Protein AF-A0A4R6T133-F1 (afdb_monomer)

pLDDT: mean 79.23, std 14.69, range [40.59, 94.19]

Solvent-accessible surface area (backbone atoms only — not comparable to full-atom values): 3420 Å² total; per-residue (Å²): 135,86,83,78,82,75,82,84,69,91,77,90,67,55,71,69,57,48,50,52,54,50,50,63,71,46,57,95,54,75,91,53,60,66,59,55,48,52,53,50,54,52,54,51,54,58,64,64,71,77,116

Structure (mmCIF, N/CA/C/O backbone):
data_AF-A0A4R6T133-F1
#
_entry.id   AF-A0A4R6T133-F1
#
loop_
_atom_site.group_PDB
_atom_site.id
_atom_site.type_symbol
_atom_site.label_atom_id
_atom_site.label_alt_id
_atom_site.label_comp_id
_atom_site.label_asym_id
_atom_site.label_entity_id
_atom_site.label_seq_id
_atom_site.pdbx_PDB_ins_code
_atom_site.Cartn_x
_atom_site.Cartn_y
_atom_site.Cartn_z
_atom_site.occupancy
_atom_site.B_iso_or_equiv
_atom_site.auth_seq_id
_atom_site.auth_comp_id
_atom_site.auth_asym_id
_atom_site.auth_atom_id
_atom_site.pdbx_PDB_model_num
ATOM 1 N N . MET A 1 1 ? 22.104 -26.805 9.542 1.0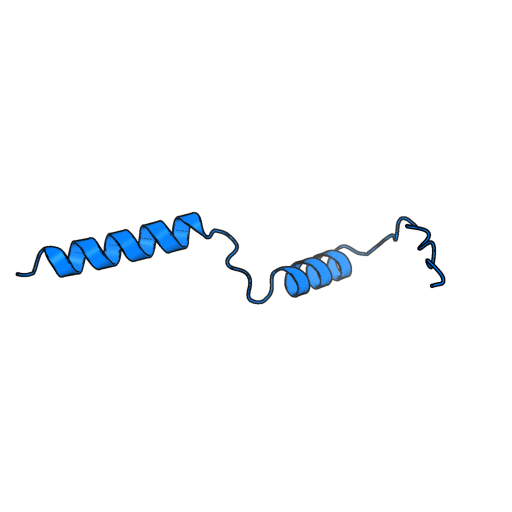0 46.31 1 MET A N 1
ATOM 2 C CA . MET A 1 1 ? 21.163 -25.857 8.906 1.00 46.31 1 MET A CA 1
ATOM 3 C C . MET A 1 1 ? 21.958 -25.054 7.878 1.00 46.31 1 MET A C 1
ATOM 5 O O . MET A 1 1 ? 22.882 -24.362 8.277 1.00 46.31 1 MET A O 1
ATOM 9 N N . LYS A 1 2 ? 21.744 -25.252 6.568 1.00 40.59 2 LYS A N 1
ATOM 10 C CA . LYS A 1 2 ? 22.525 -24.543 5.535 1.00 40.59 2 LYS A CA 1
ATOM 11 C C . LYS A 1 2 ? 21.909 -23.161 5.311 1.00 40.59 2 LYS A C 1
ATOM 13 O O . LYS A 1 2 ? 20.785 -23.075 4.827 1.00 40.59 2 LYS A O 1
ATOM 18 N N . ILE A 1 3 ? 22.631 -22.106 5.676 1.00 55.78 3 ILE A N 1
ATOM 19 C CA . ILE A 1 3 ? 22.249 -20.724 5.381 1.00 55.78 3 ILE A CA 1
ATOM 20 C C . ILE A 1 3 ? 22.555 -20.504 3.895 1.00 55.78 3 ILE A C 1
ATOM 22 O O . ILE A 1 3 ? 23.708 -20.580 3.480 1.00 55.78 3 ILE A O 1
ATOM 26 N N . LYS A 1 4 ? 21.516 -20.332 3.070 1.00 55.50 4 LYS A N 1
ATOM 27 C CA . LYS A 1 4 ? 21.686 -19.957 1.662 1.00 55.50 4 LYS A CA 1
ATOM 28 C C . LYS A 1 4 ? 21.984 -18.462 1.610 1.00 55.50 4 LYS A C 1
ATOM 30 O O . LYS A 1 4 ? 21.083 -17.650 1.801 1.00 55.50 4 LYS A O 1
ATOM 35 N N . GLU A 1 5 ? 23.234 -18.106 1.347 1.00 56.22 5 GLU A N 1
ATOM 36 C CA . GLU A 1 5 ? 23.604 -16.732 1.016 1.00 56.22 5 GLU A CA 1
ATOM 37 C C . GLU A 1 5 ? 22.914 -16.337 -0.296 1.00 56.22 5 GLU A C 1
ATOM 39 O O . GLU A 1 5 ? 23.222 -16.853 -1.371 1.00 56.22 5 GLU A O 1
ATOM 44 N N . THR A 1 6 ? 21.920 -15.454 -0.206 1.00 59.12 6 THR A N 1
ATOM 45 C CA . THR A 1 6 ? 21.238 -14.917 -1.385 1.00 59.12 6 THR A CA 1
ATOM 46 C C . THR A 1 6 ? 22.030 -13.709 -1.860 1.00 59.12 6 THR A C 1
ATOM 48 O O . THR A 1 6 ? 22.003 -12.660 -1.221 1.00 59.12 6 THR A O 1
ATOM 51 N N . LYS A 1 7 ? 22.759 -13.847 -2.973 1.00 60.53 7 LYS A N 1
ATOM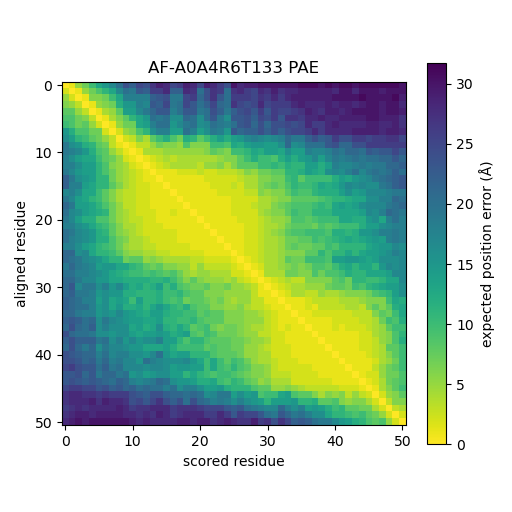 52 C CA . LYS A 1 7 ? 23.389 -12.704 -3.647 1.00 60.53 7 LYS A CA 1
ATOM 53 C C . LYS A 1 7 ? 22.294 -11.732 -4.090 1.00 60.53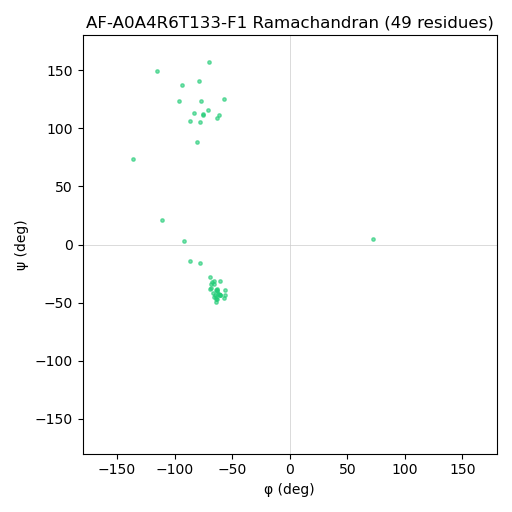 7 LYS A C 1
ATOM 55 O O . LYS A 1 7 ? 21.510 -12.045 -4.983 1.00 60.53 7 LYS A O 1
ATOM 60 N N . ILE A 1 8 ? 22.243 -10.561 -3.461 1.00 65.19 8 ILE A N 1
ATOM 61 C CA . ILE A 1 8 ? 21.302 -9.494 -3.805 1.00 65.19 8 ILE A CA 1
ATOM 62 C C . ILE A 1 8 ? 21.877 -8.755 -5.018 1.00 65.19 8 ILE A C 1
ATOM 64 O O . ILE A 1 8 ? 22.671 -7.828 -4.883 1.00 65.19 8 ILE A O 1
ATOM 68 N N . GLY A 1 9 ? 21.553 -9.231 -6.219 1.00 68.50 9 GLY A N 1
ATOM 69 C CA . GLY A 1 9 ? 21.874 -8.532 -7.463 1.00 68.50 9 GLY A CA 1
ATOM 70 C C . GLY A 1 9 ? 20.883 -7.397 -7.720 1.00 68.50 9 GLY A C 1
ATOM 71 O O . GLY A 1 9 ? 19.687 -7.557 -7.482 1.00 68.50 9 GLY A O 1
ATOM 72 N N . VAL A 1 10 ? 21.362 -6.257 -8.224 1.00 76.50 10 VAL A N 1
ATOM 73 C CA . VAL A 1 10 ? 20.486 -5.178 -8.702 1.00 76.50 10 VAL A CA 1
ATOM 74 C C . VAL A 1 10 ? 19.823 -5.643 -9.998 1.00 76.50 10 VAL A C 1
ATOM 76 O O . VAL A 1 10 ? 20.502 -5.884 -10.996 1.00 76.50 10 VAL A O 1
ATOM 79 N N . ILE A 1 11 ? 18.500 -5.784 -9.981 1.00 78.38 11 ILE A N 1
ATOM 80 C CA . ILE A 1 11 ? 17.712 -6.184 -11.150 1.00 78.38 11 ILE A CA 1
ATOM 81 C C . ILE A 1 11 ? 17.179 -4.915 -11.816 1.00 78.38 11 ILE A C 1
ATOM 83 O O . ILE A 1 11 ? 16.494 -4.119 -11.176 1.00 78.38 11 ILE A O 1
ATOM 87 N N . LYS A 1 12 ? 17.486 -4.722 -13.104 1.00 83.81 12 LYS A N 1
ATOM 88 C CA . LYS A 1 12 ? 16.861 -3.668 -13.912 1.00 83.81 12 LYS A CA 1
ATOM 89 C C . LYS A 1 12 ? 15.454 -4.114 -14.301 1.00 83.81 12 LYS A C 1
ATOM 91 O O . LYS A 1 12 ? 15.292 -5.170 -14.908 1.00 83.81 12 LYS A O 1
ATOM 96 N N . LEU A 1 13 ? 14.461 -3.306 -13.951 1.00 84.31 13 LEU A N 1
ATOM 97 C CA . LEU A 1 13 ? 13.056 -3.507 -14.298 1.00 84.31 13 LEU A CA 1
ATOM 98 C C . LEU A 1 13 ? 12.597 -2.368 -15.205 1.00 84.31 13 LEU A C 1
ATOM 100 O O . LEU A 1 13 ? 13.083 -1.246 -15.079 1.00 84.31 13 LEU A O 1
ATOM 104 N N . SER A 1 14 ? 11.652 -2.657 -16.097 1.00 92.81 14 SER A N 1
ATOM 105 C CA . SER A 1 14 ? 10.874 -1.601 -16.751 1.00 92.81 14 SER A CA 1
ATOM 106 C C . SER A 1 14 ? 9.920 -0.944 -15.751 1.00 92.81 14 SER A C 1
ATOM 108 O O . SER A 1 14 ? 9.516 -1.571 -14.766 1.00 92.81 14 SER A O 1
ATOM 110 N N . ASP A 1 15 ? 9.499 0.288 -16.032 1.00 92.50 15 ASP A N 1
ATOM 111 C CA . ASP A 1 15 ? 8.564 1.027 -15.173 1.00 92.50 15 ASP A CA 1
ATOM 112 C C . ASP A 1 15 ? 7.262 0.248 -14.939 1.00 92.50 15 ASP A C 1
ATOM 114 O O . ASP A 1 15 ? 6.770 0.175 -13.815 1.00 92.50 15 ASP A O 1
ATOM 118 N N . ALA A 1 16 ? 6.748 -0.429 -15.971 1.00 94.19 16 ALA A N 1
ATOM 119 C CA . ALA A 1 16 ? 5.556 -1.271 -15.866 1.00 94.19 16 ALA A CA 1
ATOM 120 C C . ALA A 1 16 ? 5.747 -2.443 -14.888 1.00 94.19 16 ALA A C 1
ATOM 122 O O . ALA A 1 16 ? 4.867 -2.734 -14.076 1.00 94.19 16 ALA A O 1
ATOM 123 N N . GLN A 1 17 ? 6.908 -3.102 -14.925 1.00 92.19 17 GLN A N 1
ATOM 124 C CA . GLN A 1 17 ? 7.220 -4.198 -14.004 1.00 92.19 17 GLN A CA 1
ATOM 125 C C . GLN A 1 17 ? 7.401 -3.695 -12.571 1.00 92.19 17 GLN A C 1
ATOM 127 O O . GLN A 1 17 ? 6.953 -4.353 -11.631 1.00 92.19 17 GLN A O 1
ATOM 132 N N . LEU A 1 18 ? 8.021 -2.525 -12.397 1.00 92.06 18 LEU A N 1
ATOM 133 C CA . LEU A 1 18 ? 8.171 -1.900 -11.087 1.00 92.06 18 LEU A CA 1
ATOM 134 C C . LEU A 1 18 ? 6.805 -1.538 -10.493 1.00 92.06 18 LEU A C 1
ATOM 136 O O . LEU A 1 18 ? 6.531 -1.876 -9.342 1.00 92.06 18 LEU A O 1
ATOM 140 N N . LEU A 1 19 ? 5.930 -0.918 -11.287 1.00 92.69 19 LEU A N 1
ATOM 141 C CA . LEU A 1 19 ? 4.572 -0.570 -10.874 1.00 92.69 19 LEU A CA 1
ATOM 142 C C . LEU A 1 19 ? 3.755 -1.810 -10.504 1.00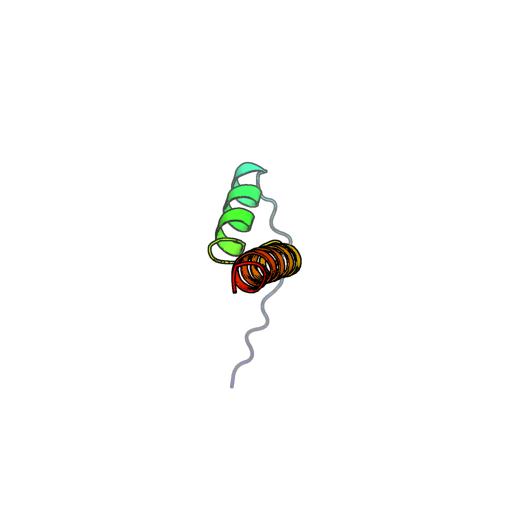 92.69 19 LEU A C 1
ATOM 144 O O . LEU A 1 19 ? 3.105 -1.811 -9.461 1.00 92.69 19 LEU A O 1
ATOM 148 N N . SER A 1 20 ? 3.837 -2.882 -11.298 1.00 91.94 20 SER A N 1
ATOM 149 C CA . SER A 1 20 ? 3.171 -4.153 -10.985 1.00 91.94 20 SER A CA 1
ATOM 150 C C . SER A 1 20 ? 3.659 -4.741 -9.659 1.00 91.94 20 SER A C 1
ATOM 152 O O . SER A 1 20 ? 2.853 -5.181 -8.843 1.00 91.94 20 SER A O 1
ATOM 154 N N . LEU A 1 21 ? 4.972 -4.717 -9.410 1.00 89.94 21 LEU A N 1
ATOM 155 C CA . LEU A 1 21 ? 5.557 -5.235 -8.174 1.00 89.94 21 LEU A CA 1
ATOM 156 C C . LEU A 1 21 ? 5.144 -4.408 -6.949 1.00 89.94 21 LEU A C 1
ATOM 158 O O . LEU A 1 21 ? 4.866 -4.962 -5.883 1.00 89.94 21 LEU A O 1
ATOM 162 N N . VAL A 1 22 ? 5.126 -3.083 -7.090 1.00 89.00 22 VAL A N 1
ATOM 163 C CA . VAL A 1 22 ? 4.662 -2.178 -6.035 1.00 89.00 22 VAL A CA 1
ATOM 164 C C . VAL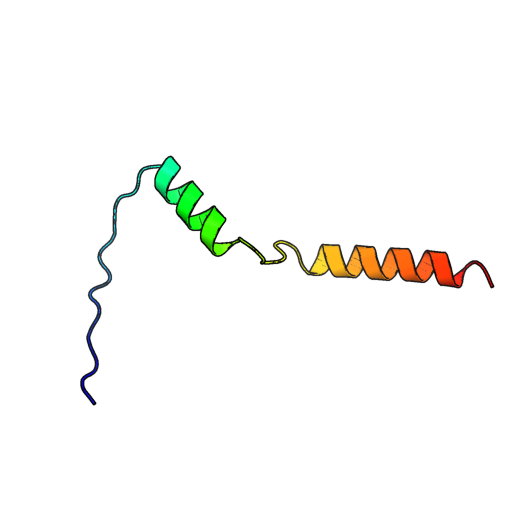 A 1 22 ? 3.178 -2.420 -5.765 1.00 89.00 22 VAL A C 1
ATOM 166 O O . VAL A 1 22 ? 2.808 -2.608 -4.609 1.00 89.00 22 VAL A O 1
ATOM 169 N N . ALA A 1 23 ? 2.342 -2.508 -6.802 1.00 88.69 23 ALA A N 1
ATOM 170 C CA . ALA A 1 23 ? 0.915 -2.789 -6.662 1.00 88.69 23 ALA A CA 1
ATOM 171 C C . ALA A 1 23 ? 0.656 -4.106 -5.911 1.00 88.69 23 ALA A C 1
ATOM 173 O O . ALA A 1 23 ? -0.130 -4.121 -4.963 1.00 88.69 23 ALA A O 1
ATOM 174 N N . ASP A 1 24 ? 1.371 -5.180 -6.255 1.00 90.62 24 ASP A N 1
ATOM 175 C CA . ASP A 1 24 ? 1.255 -6.469 -5.563 1.00 90.62 24 ASP A CA 1
ATOM 176 C C . ASP A 1 24 ? 1.677 -6.388 -4.090 1.00 90.62 24 ASP A C 1
ATOM 178 O O . ASP A 1 24 ? 1.011 -6.954 -3.222 1.00 90.62 24 ASP A O 1
ATOM 182 N N . LYS A 1 25 ? 2.750 -5.651 -3.773 1.00 87.44 25 LYS A N 1
ATOM 183 C CA . LYS A 1 25 ? 3.202 -5.455 -2.382 1.00 87.44 25 LYS A CA 1
ATOM 184 C C . LYS A 1 25 ? 2.229 -4.622 -1.549 1.00 87.44 25 LYS A C 1
ATOM 186 O O . LYS A 1 25 ? 2.137 -4.823 -0.337 1.00 87.44 25 LYS A O 1
ATOM 191 N N . LEU A 1 26 ? 1.548 -3.674 -2.183 1.00 87.31 26 LEU A N 1
ATOM 192 C CA . LEU A 1 26 ? 0.591 -2.777 -1.541 1.00 87.31 26 LEU A CA 1
ATOM 193 C C . LEU A 1 26 ? -0.824 -3.368 -1.471 1.00 87.31 26 LEU A C 1
ATOM 195 O O . LEU A 1 26 ? -1.660 -2.877 -0.711 1.00 87.31 26 LEU A O 1
ATOM 199 N N . LYS A 1 27 ? -1.104 -4.441 -2.216 1.00 86.25 27 LYS A N 1
ATOM 200 C CA . LYS A 1 27 ? -2.405 -5.110 -2.223 1.00 86.25 27 LYS A CA 1
ATOM 201 C C . LYS A 1 27 ? -2.801 -5.558 -0.813 1.00 86.25 27 LYS A C 1
ATOM 203 O O . LYS A 1 27 ? -2.067 -6.269 -0.131 1.00 86.25 27 LYS A O 1
ATOM 208 N N . GLY A 1 28 ? -3.983 -5.129 -0.370 1.00 79.94 28 GLY A N 1
ATOM 209 C CA . GLY A 1 28 ? -4.510 -5.452 0.961 1.00 79.94 28 GLY A CA 1
ATOM 210 C C . GLY A 1 28 ? -3.818 -4.727 2.122 1.00 79.94 28 GLY A C 1
ATOM 211 O O . GLY A 1 28 ? -4.143 -4.995 3.278 1.00 79.94 28 GLY A O 1
ATOM 212 N N . ARG A 1 29 ? -2.884 -3.806 1.852 1.00 85.00 29 ARG A N 1
ATOM 213 C CA . ARG A 1 29 ? -2.291 -2.931 2.868 1.00 85.00 29 ARG A CA 1
ATOM 214 C C . ARG A 1 29 ? -3.053 -1.614 2.917 1.00 85.00 29 ARG A C 1
ATOM 216 O O . ARG A 1 29 ? -3.364 -1.018 1.890 1.00 85.00 29 ARG A O 1
ATOM 223 N N . ILE A 1 30 ? -3.311 -1.134 4.129 1.00 81.62 30 ILE A N 1
ATOM 224 C CA . ILE A 1 30 ? -3.761 0.240 4.327 1.00 81.62 30 ILE A CA 1
ATOM 225 C C . ILE A 1 30 ? -2.535 1.133 4.141 1.00 81.62 30 ILE A C 1
ATOM 227 O O . ILE A 1 30 ? -1.613 1.083 4.951 1.00 81.62 30 ILE A O 1
ATOM 231 N N . LEU A 1 31 ? -2.523 1.912 3.059 1.00 79.19 31 LEU A N 1
ATOM 232 C CA . LEU A 1 31 ? -1.402 2.792 2.707 1.00 79.19 31 LEU A CA 1
ATOM 233 C C . LEU A 1 31 ? -1.199 3.925 3.717 1.00 79.19 31 LEU A C 1
ATOM 235 O O . LEU A 1 31 ? -0.072 4.350 3.938 1.00 79.19 31 LEU A O 1
ATOM 239 N N . PHE A 1 32 ? -2.295 4.373 4.330 1.00 85.69 32 PHE A N 1
ATOM 240 C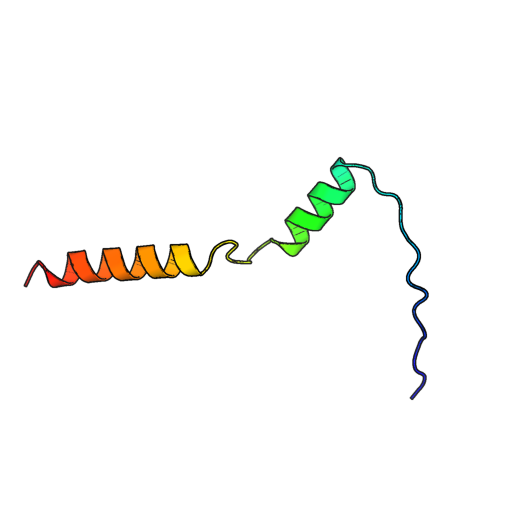 CA . PHE A 1 32 ? -2.351 5.529 5.223 1.00 85.69 32 PHE A CA 1
ATOM 241 C C . PHE A 1 32 ? -3.194 5.180 6.460 1.00 85.69 32 PHE A C 1
ATOM 243 O O . PHE A 1 32 ? -4.374 5.543 6.539 1.00 85.69 32 PHE A O 1
ATOM 250 N N . PRO A 1 33 ? -2.661 4.362 7.387 1.00 83.69 33 PRO A N 1
ATOM 251 C CA . PRO A 1 33 ? -3.409 3.867 8.544 1.00 83.69 33 PRO A CA 1
ATOM 252 C C . PRO A 1 33 ? -3.910 4.985 9.464 1.00 83.69 33 PRO A C 1
ATOM 254 O O . PRO A 1 33 ? -4.993 4.862 10.036 1.00 83.69 33 PRO A O 1
ATOM 257 N N . GLU A 1 34 ? -3.174 6.088 9.560 1.00 87.88 34 GLU A N 1
ATOM 258 C CA . GLU A 1 34 ? -3.564 7.292 10.289 1.00 87.88 34 GLU A CA 1
ATOM 259 C C . GLU A 1 34 ? -4.854 7.903 9.732 1.00 87.88 34 GLU A C 1
ATOM 261 O O . GLU A 1 34 ? -5.782 8.156 10.492 1.00 87.88 34 GLU A O 1
ATOM 266 N N . ARG A 1 35 ? -4.996 7.991 8.404 1.00 87.06 35 ARG A N 1
ATOM 267 C CA . ARG A 1 35 ? -6.212 8.518 7.762 1.00 87.06 35 ARG A CA 1
ATOM 268 C C . ARG A 1 35 ? -7.430 7.634 8.012 1.00 87.06 35 ARG A C 1
ATOM 270 O O . ARG A 1 35 ? -8.546 8.131 8.132 1.00 87.06 35 ARG A O 1
ATOM 277 N N . VAL A 1 36 ? -7.226 6.317 8.096 1.00 85.50 36 VAL A N 1
ATOM 278 C CA . VAL A 1 36 ? -8.299 5.372 8.441 1.00 85.50 36 VAL A CA 1
ATOM 279 C C . VAL A 1 36 ? -8.730 5.546 9.895 1.00 85.50 36 VAL A C 1
ATOM 281 O O . VAL A 1 36 ? -9.920 5.439 10.188 1.00 85.50 36 VAL A O 1
ATOM 284 N N . LYS A 1 37 ? -7.788 5.817 10.802 1.00 88.19 37 LYS A N 1
ATOM 285 C CA . LYS A 1 37 ? -8.101 6.135 12.196 1.00 88.19 37 LYS A CA 1
ATOM 286 C C . LYS A 1 37 ? -8.894 7.441 12.289 1.00 88.19 37 LYS A C 1
ATOM 288 O O . LYS A 1 37 ? -9.973 7.425 12.868 1.00 8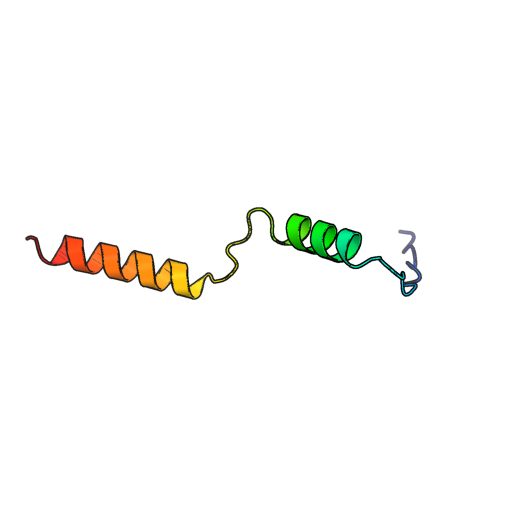8.19 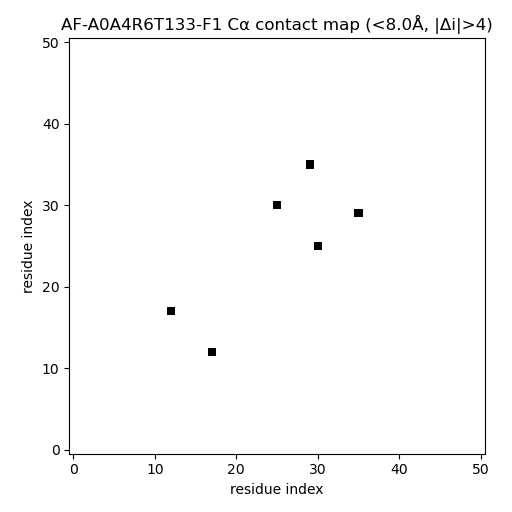37 LYS A O 1
ATOM 293 N N . ASP A 1 38 ? -8.429 8.501 11.633 1.00 89.88 38 ASP A N 1
ATOM 294 C CA . ASP A 1 38 ? -9.107 9.803 11.619 1.00 89.88 38 ASP A CA 1
ATOM 295 C C . ASP A 1 38 ? -10.556 9.682 11.114 1.00 89.88 38 ASP A C 1
ATOM 297 O O . ASP A 1 38 ? -11.484 10.227 11.708 1.00 89.88 38 ASP A O 1
ATOM 301 N N . ALA A 1 39 ? -10.774 8.907 10.044 1.00 86.62 39 ALA A N 1
ATOM 302 C CA . ALA A 1 39 ? -12.109 8.655 9.506 1.00 86.62 39 ALA A CA 1
ATOM 303 C C . ALA A 1 39 ? -13.012 7.892 10.492 1.00 86.62 39 ALA A C 1
ATOM 305 O O . ALA A 1 39 ? -14.198 8.202 10.605 1.00 86.62 39 ALA A O 1
ATOM 306 N N . LYS A 1 40 ? -12.470 6.907 11.222 1.00 88.44 40 LYS A N 1
ATOM 307 C CA . LYS A 1 40 ? -13.218 6.180 12.262 1.00 88.44 40 LYS A CA 1
ATOM 308 C C . LYS A 1 40 ? -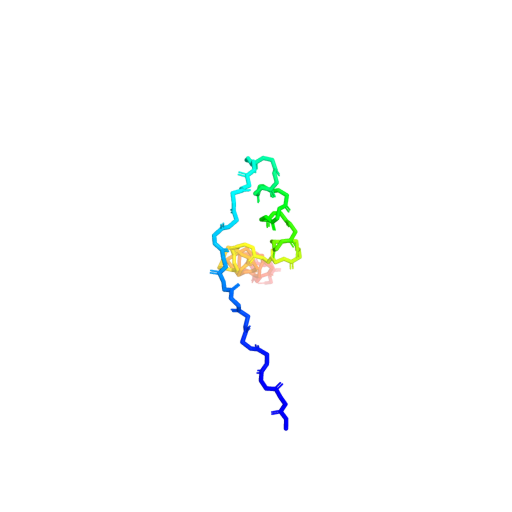13.584 7.090 13.428 1.00 88.44 40 LYS A C 1
ATOM 310 O O . LYS A 1 40 ? -14.727 7.065 13.873 1.00 88.44 40 LYS A O 1
ATOM 315 N N . ASP A 1 41 ? -12.638 7.900 13.888 1.00 91.62 41 ASP A N 1
ATOM 316 C CA . ASP A 1 41 ? -12.844 8.833 14.995 1.00 91.62 41 ASP A CA 1
ATOM 317 C C . ASP A 1 41 ? -13.905 9.887 14.630 1.00 91.62 41 ASP A C 1
ATOM 319 O O . ASP A 1 41 ? -14.779 10.195 15.440 1.00 91.62 41 ASP A O 1
ATOM 323 N N . PHE A 1 42 ? -13.904 10.362 13.380 1.00 90.94 42 PHE A N 1
ATOM 324 C CA . PHE A 1 42 ? -14.941 11.250 12.854 1.00 90.94 42 PHE A CA 1
ATOM 325 C C . PHE A 1 42 ? -16.329 10.592 12.805 1.00 90.94 42 PHE A C 1
ATOM 327 O O . PHE A 1 42 ? -17.314 11.187 13.233 1.00 90.94 42 PHE A O 1
ATOM 334 N N . ILE A 1 43 ? -16.437 9.351 12.324 1.00 89.94 43 ILE A N 1
ATOM 335 C CA . ILE A 1 43 ? -17.724 8.634 12.316 1.00 89.94 43 ILE A CA 1
ATOM 336 C C . ILE A 1 43 ? -18.245 8.445 13.747 1.00 89.94 43 ILE A C 1
ATOM 338 O O . ILE A 1 43 ? -19.426 8.674 14.007 1.00 89.94 43 ILE A O 1
ATOM 342 N N . ASN A 1 44 ? -17.364 8.087 14.684 1.00 89.69 44 ASN A N 1
ATOM 343 C CA . ASN A 1 44 ? -17.726 7.908 16.088 1.00 89.69 44 ASN A CA 1
ATOM 344 C C . ASN A 1 44 ? -18.222 9.217 16.729 1.00 89.69 44 ASN A C 1
ATOM 346 O O . ASN A 1 44 ? -19.175 9.199 17.515 1.00 89.69 44 ASN A O 1
ATOM 350 N N . SER A 1 45 ? -17.617 10.361 16.395 1.00 89.75 45 SER A N 1
ATOM 351 C CA . SER A 1 45 ? -18.045 11.662 16.928 1.00 89.75 45 SER A CA 1
ATOM 352 C C . SER A 1 45 ? -19.422 12.083 16.404 1.00 89.75 45 SER A C 1
ATOM 354 O O . SER A 1 45 ? -20.219 12.638 17.165 1.00 89.75 45 SER A O 1
ATOM 356 N N . LEU A 1 46 ? -19.750 11.735 15.154 1.00 86.69 46 LEU A N 1
ATOM 357 C CA . LEU A 1 46 ? -21.085 11.935 14.587 1.00 86.69 46 LEU A CA 1
ATOM 358 C C . LEU A 1 46 ? -22.144 11.095 15.310 1.00 86.69 46 LEU A C 1
ATOM 360 O O . LEU A 1 46 ? -23.207 11.614 15.636 1.00 86.69 46 LEU A O 1
ATOM 364 N N . THR A 1 47 ? -21.859 9.826 15.613 1.00 74.19 47 THR A N 1
ATOM 365 C CA . THR A 1 47 ? -22.805 8.961 16.343 1.00 74.19 47 THR A CA 1
ATOM 366 C C . THR A 1 47 ? -22.987 9.366 17.804 1.00 74.19 47 THR A C 1
ATOM 368 O O . THR A 1 47 ? -24.055 9.151 18.368 1.00 74.19 47 THR A O 1
ATOM 371 N N . SER A 1 48 ? -21.972 9.985 18.411 1.00 64.19 48 SER A N 1
ATOM 372 C CA . SER A 1 48 ? -22.016 10.443 19.807 1.00 64.19 48 SER A CA 1
ATOM 373 C C . SER A 1 48 ? -22.808 11.744 19.996 1.00 64.19 48 SER A C 1
ATOM 375 O O . SER A 1 48 ? -23.155 12.072 21.122 1.00 64.19 48 SER A O 1
ATOM 377 N N . SER A 1 49 ? -23.084 12.489 18.916 1.00 56.06 49 SER A N 1
ATOM 378 C CA . SER A 1 49 ? -23.856 13.747 18.945 1.00 56.06 49 SER A CA 1
ATOM 379 C C . SER A 1 49 ? -25.366 13.565 18.725 1.00 56.06 49 SER A C 1
ATOM 381 O O . SER A 1 49 ? -26.084 14.558 18.650 1.00 56.06 49 SER A O 1
ATOM 383 N N . VAL A 1 50 ? -25.860 12.327 18.586 1.00 55.81 50 VAL A N 1
ATOM 384 C CA . VAL A 1 50 ? -27.286 12.020 18.318 1.00 55.81 50 VAL A CA 1
ATOM 385 C C . VAL A 1 50 ? -27.972 11.353 19.531 1.00 55.81 50 VAL A C 1
ATOM 387 O O . VAL A 1 50 ? -29.006 10.708 19.386 1.00 55.81 50 VAL A O 1
ATOM 390 N N . LEU A 1 51 ? -27.423 11.517 20.740 1.00 45.03 51 LEU A N 1
ATOM 391 C CA . LEU A 1 51 ? -28.040 11.093 22.007 1.00 45.03 51 LEU A CA 1
ATOM 392 C C . LEU A 1 51 ? -28.257 12.285 22.939 1.00 45.03 51 LEU A C 1
ATOM 394 O O . LEU A 1 51 ? -27.274 13.018 23.181 1.00 45.03 51 LEU A O 1
#

Organism: NCBI:txid425513

Nearest PDB structures (foldseek):
  4kzp-assembly2_C  TM=5.441E-01  e=7.127E+00  Mycolicibacterium smegmatis MC2 155
  4kzp-assembly1_D  TM=4.685E-01  e=6.560E+00  Mycolicibacterium smegmatis MC2 155

Radius of gyration: 21.07 Å; Cα contacts (8 Å, |Δi|>4): 3; chains: 1; bounding box: 52×40×39 Å

Mean predicted aligned error: 12.2 Å

Foldseek 3Di:
DDDDDDPDDDDDDDPVVVVVVVCVVCVPPDPCVVVVVVVVVVVVVVVVVPD

Secondary structure (DSSP, 8-state):
--------------HHHHHHHHHHHHTT--S-HHHHHHHHHHHHHHHHT--

Sequence (51 aa):
MKIKETKIGVIKLSDAQLLSLVADKLKGRILFPERVKDAKDFINSLTSSVL